Protein AF-A0A2T4RXK8-F1 (afdb_monomer_lite)

Sequence (78 aa):
MAFRITGGTGLLGRYLTALLEDKAIDYTVLSRRQNTEDAHQVQTDYSEASLEMIFQEDDVIVHLAGNRGPKKNISSYT

Secondary structure (DSSP, 8-state):
--EEEETTTSHHHHHHHHHHHHTT--EEEEESS--TT-TTEEE----HHHHHHH--TTPEEEE------S-S-GGG--

Organism: NCBI:txid214473

InterPro domains:
  IPR001509 NAD-dependent epimerase/dehydratase [PF01370] (5-75)
  IPR036291 NAD(P)-binding domain superfamily [SSF51735] (5-69)

Structure (mmCIF, N/CA/C/O backbone):
data_AF-A0A2T4RXK8-F1
#
_entry.id   AF-A0A2T4RXK8-F1
#
loop_
_atom_site.group_PDB
_atom_site.id
_atom_site.type_symbol
_atom_site.label_atom_id
_atom_site.label_alt_id
_atom_site.label_comp_id
_atom_site.label_asym_id
_atom_site.label_entity_id
_atom_site.label_seq_id
_atom_site.pdbx_PDB_ins_code
_atom_site.Cartn_x
_atom_site.Cartn_y
_atom_site.Cartn_z
_atom_site.occupancy
_atom_site.B_iso_or_equiv
_atom_site.auth_seq_id
_atom_site.auth_comp_id
_atom_site.auth_asym_id
_atom_site.auth_atom_id
_atom_site.pdbx_PDB_model_num
ATOM 1 N N . MET A 1 1 ? -5.949 3.169 13.461 1.00 80.69 1 MET A N 1
ATOM 2 C CA . MET A 1 1 ? -5.023 2.223 12.813 1.00 80.69 1 MET A CA 1
ATOM 3 C C . MET A 1 1 ? -5.649 1.742 11.515 1.00 80.69 1 MET A C 1
ATOM 5 O O . MET A 1 1 ? -6.654 1.043 11.571 1.00 80.69 1 MET A O 1
ATOM 9 N N . ALA A 1 2 ? -5.098 2.154 10.377 1.00 92.56 2 ALA A N 1
ATOM 10 C CA . ALA A 1 2 ? -5.557 1.762 9.045 1.00 92.56 2 ALA A CA 1
ATOM 11 C C . ALA A 1 2 ? -4.370 1.247 8.225 1.00 92.56 2 ALA A C 1
ATOM 13 O O . ALA A 1 2 ? -3.229 1.655 8.447 1.00 92.56 2 ALA A O 1
ATOM 14 N N . PHE A 1 3 ? -4.621 0.333 7.291 1.00 97.69 3 PHE A N 1
ATOM 15 C CA . PHE A 1 3 ? -3.562 -0.236 6.459 1.00 97.69 3 PHE A CA 1
ATOM 16 C C . PHE A 1 3 ? -3.341 0.610 5.203 1.00 97.69 3 PHE A C 1
ATOM 18 O O . PHE A 1 3 ? -4.257 0.813 4.411 1.00 97.69 3 PHE A O 1
ATOM 25 N N . ARG A 1 4 ? -2.108 1.060 4.960 1.00 97.44 4 ARG A N 1
ATOM 26 C CA . ARG A 1 4 ? -1.722 1.767 3.731 1.00 97.44 4 ARG A CA 1
ATOM 27 C C . ARG A 1 4 ? -0.857 0.862 2.874 1.00 97.44 4 ARG A C 1
ATOM 29 O O . ARG A 1 4 ? 0.244 0.476 3.266 1.00 97.44 4 ARG A O 1
ATOM 36 N N . ILE A 1 5 ? -1.368 0.490 1.706 1.00 97.81 5 ILE A N 1
ATOM 37 C CA . ILE A 1 5 ? -0.827 -0.622 0.923 1.00 97.81 5 ILE A CA 1
ATOM 38 C C . ILE A 1 5 ? -0.241 -0.097 -0.381 1.00 97.81 5 ILE A C 1
ATOM 40 O O . ILE A 1 5 ? -0.969 0.310 -1.286 1.00 97.81 5 ILE A O 1
ATOM 44 N N . THR A 1 6 ? 1.081 -0.157 -0.531 1.00 96.75 6 THR A N 1
ATOM 45 C CA . THR A 1 6 ? 1.711 0.075 -1.839 1.00 96.75 6 THR A CA 1
ATOM 46 C C . THR A 1 6 ? 1.636 -1.204 -2.668 1.00 96.75 6 THR A C 1
ATOM 48 O O . THR A 1 6 ? 1.763 -2.303 -2.134 1.00 96.75 6 THR A O 1
ATOM 51 N N . GLY A 1 7 ? 1.412 -1.096 -3.981 1.00 94.38 7 GLY A N 1
ATOM 52 C CA . GLY A 1 7 ? 1.320 -2.283 -4.842 1.00 94.38 7 GLY A CA 1
ATOM 53 C C . GLY A 1 7 ? 0.078 -3.149 -4.587 1.00 94.38 7 GLY A C 1
ATOM 54 O O . GLY A 1 7 ? 0.037 -4.295 -5.036 1.00 94.38 7 GLY A O 1
ATOM 55 N N . GLY A 1 8 ? -0.945 -2.604 -3.915 1.00 94.31 8 GLY A N 1
ATOM 56 C CA . GLY A 1 8 ? -2.195 -3.304 -3.590 1.00 94.31 8 GLY A CA 1
ATOM 57 C C . GLY A 1 8 ? -2.966 -3.821 -4.813 1.00 94.31 8 GLY A C 1
ATOM 58 O O . GLY A 1 8 ? -3.693 -4.800 -4.724 1.00 94.31 8 GLY A O 1
ATOM 59 N N . THR A 1 9 ? -2.736 -3.247 -5.996 1.00 93.69 9 THR A N 1
ATOM 60 C CA . THR A 1 9 ? -3.350 -3.706 -7.256 1.00 93.69 9 THR A CA 1
ATOM 61 C C . THR A 1 9 ? -2.675 -4.945 -7.864 1.00 93.69 9 THR A C 1
ATOM 63 O O . THR A 1 9 ? -3.203 -5.520 -8.824 1.00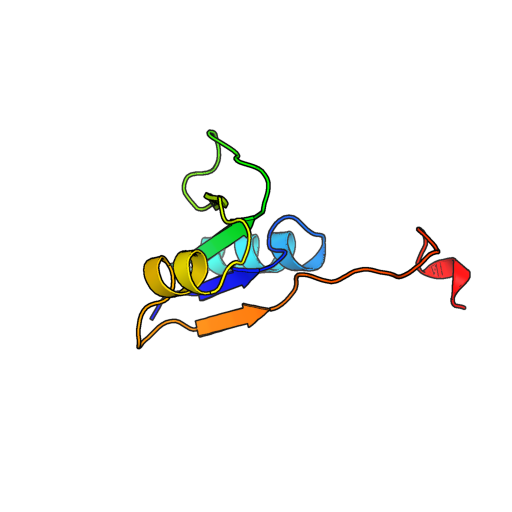 93.69 9 THR A O 1
ATOM 66 N N . GLY A 1 10 ? -1.511 -5.354 -7.342 1.00 91.38 10 GLY A N 1
AT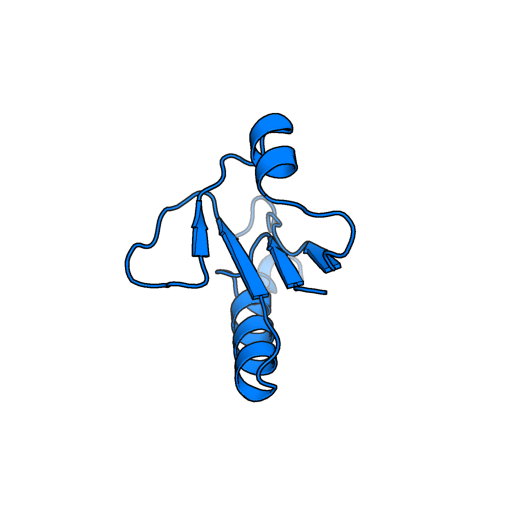OM 67 C CA . GLY A 1 10 ? -0.763 -6.542 -7.760 1.00 91.38 10 GLY A CA 1
ATOM 68 C C . GLY A 1 10 ? -1.305 -7.845 -7.163 1.00 91.38 10 GLY A C 1
ATOM 69 O O . GLY A 1 10 ? -2.275 -7.838 -6.415 1.00 91.38 10 GLY A O 1
ATOM 70 N N . LEU A 1 11 ? -0.667 -8.979 -7.484 1.00 92.12 11 LEU A N 1
ATOM 71 C CA . LEU A 1 11 ? -1.134 -10.314 -7.076 1.00 92.12 11 LEU A CA 1
ATOM 72 C C . LEU A 1 11 ? -1.348 -10.418 -5.560 1.00 92.12 11 LEU A C 1
ATOM 74 O O . LEU A 1 11 ? -2.476 -10.597 -5.122 1.00 92.12 11 LEU A O 1
ATOM 78 N N . LEU A 1 12 ? -0.280 -10.268 -4.770 1.00 94.44 12 LEU A N 1
ATOM 79 C CA . LEU A 1 12 ? -0.357 -10.369 -3.307 1.00 94.44 12 LEU A CA 1
ATOM 80 C C . LEU A 1 12 ? -1.247 -9.279 -2.704 1.00 94.44 12 LEU A C 1
ATOM 82 O O . LEU A 1 12 ? -1.985 -9.546 -1.762 1.00 94.44 12 LEU A O 1
ATOM 86 N N . GLY A 1 13 ? -1.206 -8.078 -3.287 1.00 95.88 13 GLY A N 1
ATOM 87 C CA . GLY A 1 13 ? -2.022 -6.947 -2.866 1.00 95.88 13 GLY A CA 1
ATOM 88 C C . GLY A 1 13 ? -3.515 -7.264 -2.875 1.00 95.88 13 GLY A C 1
ATOM 89 O O . GLY A 1 13 ? -4.165 -7.083 -1.854 1.00 95.88 13 GLY A O 1
ATOM 90 N N . ARG A 1 14 ? -4.029 -7.836 -3.970 1.00 95.31 14 ARG A N 1
ATOM 91 C CA . ARG A 1 14 ? -5.456 -8.183 -4.106 1.00 95.31 14 ARG A CA 1
ATOM 92 C C . ARG A 1 14 ? -5.921 -9.236 -3.103 1.00 95.31 14 ARG A C 1
ATOM 94 O O . ARG A 1 14 ? -7.041 -9.158 -2.614 1.00 95.31 14 ARG A O 1
ATOM 101 N N . TYR A 1 15 ? -5.081 -10.229 -2.805 1.00 97.06 15 TYR A N 1
ATOM 102 C CA . TYR A 1 15 ? -5.411 -11.232 -1.787 1.00 97.06 15 TYR A CA 1
ATOM 103 C C . TYR A 1 15 ? -5.429 -10.623 -0.384 1.00 97.06 15 TYR A C 1
ATOM 105 O O . TYR A 1 15 ? -6.303 -10.953 0.413 1.00 97.06 15 TYR A O 1
ATOM 113 N N . LEU A 1 16 ? -4.487 -9.723 -0.089 1.00 97.38 16 LEU A N 1
ATOM 114 C CA . LEU A 1 16 ? -4.455 -9.021 1.187 1.00 97.38 16 LEU A CA 1
ATOM 115 C C . LEU A 1 16 ? -5.677 -8.113 1.357 1.00 97.38 16 LEU A C 1
ATOM 117 O O . LEU A 1 16 ? -6.326 -8.188 2.392 1.00 97.38 16 LEU A O 1
ATOM 121 N N . THR A 1 17 ? -6.015 -7.290 0.362 1.00 96.44 17 THR A N 1
ATOM 122 C CA . THR A 1 17 ? -7.167 -6.380 0.461 1.00 96.44 17 THR A CA 1
ATOM 123 C C . THR A 1 17 ? -8.476 -7.146 0.602 1.00 96.44 17 THR A C 1
ATOM 125 O O . THR A 1 17 ? -9.286 -6.783 1.442 1.00 96.44 17 THR A O 1
ATOM 128 N N . ALA A 1 18 ? -8.647 -8.267 -0.110 1.00 96.38 18 ALA A N 1
ATOM 129 C CA . ALA A 1 18 ? -9.813 -9.134 0.064 1.00 96.38 18 ALA A CA 1
ATOM 130 C C . ALA A 1 18 ? -9.932 -9.695 1.496 1.00 96.38 18 ALA A C 1
ATOM 132 O O . ALA A 1 18 ? -11.030 -9.781 2.036 1.00 96.38 18 ALA A O 1
ATOM 133 N N . LEU A 1 19 ? -8.808 -10.053 2.127 1.00 97.38 19 LEU A N 1
ATOM 134 C CA . LEU A 1 19 ? -8.786 -10.509 3.520 1.00 97.38 19 LEU A CA 1
ATOM 135 C C . LEU A 1 19 ? -9.093 -9.377 4.513 1.00 97.38 19 LEU A C 1
ATOM 137 O O . LEU A 1 19 ? -9.728 -9.623 5.535 1.00 97.38 19 LEU A O 1
ATOM 141 N N . LEU A 1 20 ? -8.608 -8.160 4.254 1.00 96.25 20 LEU A N 1
ATOM 142 C CA . LEU A 1 20 ? -8.891 -6.994 5.097 1.00 96.25 20 LEU A CA 1
ATOM 143 C C . LEU A 1 20 ? -10.370 -6.602 5.007 1.00 96.25 20 LEU A C 1
ATOM 145 O O . LEU A 1 20 ? -10.984 -6.355 6.042 1.00 96.25 20 LEU A O 1
ATOM 149 N N . GLU A 1 21 ? -10.946 -6.654 3.804 1.00 95.50 21 GLU A N 1
ATOM 150 C CA . GLU A 1 21 ? -12.374 -6.447 3.550 1.00 95.50 21 GLU A CA 1
ATOM 151 C C . GLU A 1 21 ? -13.240 -7.464 4.310 1.00 95.50 21 GLU A C 1
ATOM 153 O O . GLU A 1 21 ? -14.132 -7.081 5.061 1.00 95.50 21 GLU A O 1
ATOM 158 N N . ASP A 1 22 ? -12.923 -8.762 4.198 1.00 97.62 22 ASP A N 1
ATOM 159 C CA . ASP A 1 22 ? -13.610 -9.849 4.920 1.00 97.62 22 ASP A CA 1
ATOM 160 C C . ASP A 1 22 ? -13.580 -9.650 6.445 1.00 97.62 22 ASP A C 1
ATOM 162 O O . ASP A 1 22 ? -14.520 -9.990 7.163 1.00 97.62 22 ASP A O 1
ATOM 166 N N . LYS A 1 23 ? -12.504 -9.041 6.951 1.00 96.94 23 LYS A N 1
ATOM 167 C CA . LYS A 1 23 ? -12.333 -8.728 8.374 1.00 96.94 23 LYS A CA 1
ATOM 168 C C . LYS A 1 23 ? -12.906 -7.374 8.788 1.00 96.94 23 LYS A C 1
ATOM 170 O O . LYS A 1 23 ? -12.774 -7.030 9.962 1.00 96.94 23 LYS A O 1
ATOM 175 N N . ALA A 1 24 ? -13.516 -6.625 7.868 1.00 95.94 24 ALA A N 1
ATOM 176 C CA . ALA A 1 24 ? -13.974 -5.252 8.076 1.00 95.94 24 ALA A CA 1
ATOM 177 C C . ALA A 1 24 ? -12.877 -4.338 8.665 1.00 95.94 24 ALA A C 1
ATOM 179 O O . ALA A 1 24 ? -13.128 -3.526 9.558 1.00 95.94 24 ALA A O 1
ATOM 180 N N . ILE A 1 25 ? -11.637 -4.506 8.196 1.00 95.81 25 ILE A N 1
ATOM 181 C CA . ILE A 1 25 ? -10.483 -3.695 8.595 1.00 95.81 25 ILE A CA 1
ATOM 182 C C . ILE A 1 25 ? -10.282 -2.589 7.563 1.00 95.81 25 ILE A C 1
ATOM 184 O O . ILE A 1 25 ? -10.220 -2.869 6.372 1.00 95.81 25 ILE A O 1
ATOM 188 N N . ASP A 1 26 ? -10.115 -1.348 8.023 1.00 95.31 26 ASP A N 1
ATOM 189 C CA . ASP A 1 26 ? -9.880 -0.201 7.144 1.00 95.31 26 ASP A CA 1
ATOM 190 C C . ASP A 1 26 ? -8.517 -0.277 6.436 1.00 95.31 26 ASP A C 1
ATOM 192 O O . ASP A 1 26 ? -7.469 -0.531 7.051 1.00 95.31 26 ASP A O 1
ATOM 196 N N . TYR A 1 27 ? -8.532 -0.031 5.128 1.00 96.88 27 TYR A N 1
ATOM 197 C CA . TYR A 1 27 ? -7.340 0.016 4.299 1.00 96.88 27 TYR A CA 1
ATOM 198 C C . TYR A 1 27 ? -7.482 0.983 3.126 1.00 96.88 27 TYR A C 1
ATOM 200 O O . TYR A 1 27 ? -8.569 1.314 2.652 1.00 96.88 27 TYR A O 1
ATOM 208 N N . THR A 1 28 ? -6.328 1.398 2.612 1.00 97.12 28 THR A N 1
ATOM 209 C CA . THR A 1 28 ? -6.208 2.192 1.395 1.00 97.12 28 THR A CA 1
ATOM 210 C C . THR A 1 28 ? -5.089 1.649 0.525 1.00 97.12 28 THR A C 1
ATOM 212 O O . THR A 1 28 ? -3.952 1.469 0.970 1.00 97.12 28 THR A O 1
ATOM 215 N N . VAL A 1 29 ? -5.398 1.420 -0.746 1.00 97.31 29 VAL A N 1
ATOM 216 C CA . VAL A 1 29 ? -4.437 1.045 -1.777 1.00 97.31 29 VAL A CA 1
ATOM 217 C C . VAL A 1 29 ? -3.844 2.300 -2.403 1.00 97.31 29 VAL A C 1
ATOM 219 O O . VAL A 1 29 ? -4.549 3.123 -2.980 1.00 97.31 29 VAL A O 1
ATOM 222 N N . LEU A 1 30 ? -2.520 2.411 -2.352 1.00 96.56 30 LEU A N 1
ATOM 223 C CA . LEU A 1 30 ? -1.764 3.458 -3.028 1.00 96.56 30 LEU A CA 1
ATOM 224 C C . LEU A 1 30 ? -1.327 2.972 -4.406 1.00 96.56 30 LEU A C 1
ATOM 226 O O . LEU A 1 30 ? -0.710 1.907 -4.536 1.00 96.56 30 LEU A O 1
ATOM 230 N N . SER A 1 31 ? -1.617 3.762 -5.436 1.00 94.44 31 SER A N 1
ATOM 231 C CA . SER A 1 31 ? -1.325 3.420 -6.829 1.00 94.44 31 SER A CA 1
ATOM 232 C C . SER A 1 31 ? -0.995 4.659 -7.655 1.00 94.44 31 SER A C 1
ATOM 234 O O . SER A 1 31 ? -1.551 5.729 -7.441 1.00 94.44 31 SER A O 1
ATOM 236 N N . ARG A 1 32 ? -0.144 4.508 -8.678 1.00 92.50 32 ARG A N 1
ATOM 237 C CA . ARG A 1 32 ? 0.128 5.594 -9.645 1.00 92.50 32 ARG A CA 1
ATOM 238 C C . ARG A 1 32 ? -1.037 5.863 -10.584 1.00 92.50 32 ARG A C 1
ATOM 240 O O . ARG A 1 32 ? -1.132 6.941 -11.159 1.00 92.50 32 ARG A O 1
ATOM 247 N N . ARG A 1 33 ? -1.876 4.851 -10.806 1.00 88.75 33 ARG A N 1
ATOM 248 C CA . ARG A 1 33 ? -3.040 4.951 -11.686 1.00 88.75 33 ARG A CA 1
ATOM 249 C C . ARG A 1 33 ? -4.255 5.268 -10.840 1.00 88.75 33 ARG A C 1
ATOM 251 O O . ARG A 1 33 ? -4.481 4.597 -9.833 1.00 88.75 33 ARG A O 1
ATOM 258 N N . GLN A 1 34 ? -5.029 6.248 -11.278 1.00 83.25 34 GLN A N 1
ATOM 259 C CA . GLN A 1 34 ? -6.344 6.497 -10.719 1.00 83.25 34 GLN A CA 1
ATOM 260 C C . GLN A 1 34 ? -7.285 5.354 -11.107 1.00 83.25 34 GLN A C 1
ATOM 262 O O . GLN A 1 34 ? -7.241 4.866 -12.238 1.00 83.25 34 GLN A O 1
ATOM 267 N N . ASN A 1 35 ? -8.120 4.931 -10.167 1.00 83.88 35 ASN A N 1
ATOM 268 C CA . ASN A 1 35 ? -9.270 4.084 -10.436 1.00 83.88 35 ASN A CA 1
ATOM 269 C C . ASN A 1 35 ? -10.462 4.729 -9.740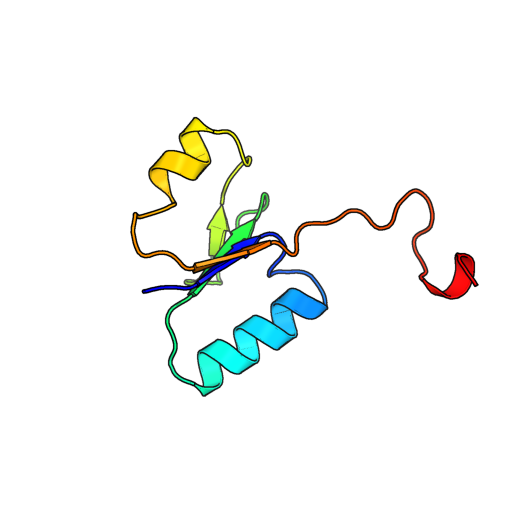 1.00 83.88 35 ASN A C 1
ATOM 271 O O . ASN A 1 35 ? -10.503 4.778 -8.518 1.00 83.88 35 ASN A O 1
ATOM 275 N N . THR A 1 36 ? -11.386 5.286 -10.512 1.00 76.19 36 THR A N 1
ATOM 276 C CA . THR A 1 36 ? -12.538 6.018 -9.971 1.00 76.19 36 THR A CA 1
ATOM 277 C C . THR A 1 36 ? -13.640 5.097 -9.456 1.00 76.19 36 THR A C 1
ATOM 279 O O . THR A 1 36 ? -14.577 5.578 -8.830 1.00 76.19 36 THR A O 1
ATOM 282 N N . GLU A 1 37 ? -13.549 3.796 -9.732 1.00 82.50 37 GLU A N 1
ATOM 283 C CA . GLU A 1 37 ? -14.543 2.801 -9.317 1.00 82.50 37 GLU A CA 1
ATOM 284 C C . GLU A 1 37 ? -14.210 2.152 -7.966 1.00 82.50 37 GLU A C 1
ATOM 286 O O . GLU A 1 37 ? -15.069 1.501 -7.379 1.00 82.50 37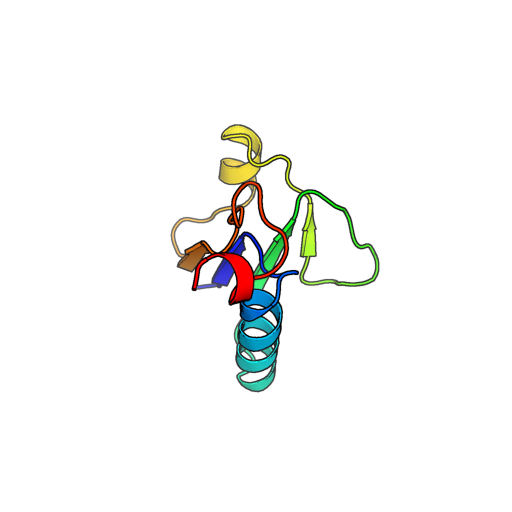 GLU A O 1
ATOM 291 N N . ASP A 1 38 ? -12.986 2.331 -7.459 1.00 85.12 38 ASP A N 1
ATOM 292 C CA . ASP A 1 38 ? -12.528 1.738 -6.200 1.00 85.12 38 ASP A CA 1
ATOM 293 C C . ASP A 1 38 ? -12.371 2.819 -5.124 1.00 85.12 38 ASP A C 1
ATOM 295 O O . ASP A 1 38 ? -11.419 3.603 -5.135 1.00 85.12 38 ASP A O 1
ATOM 299 N N . ALA A 1 39 ? -13.318 2.850 -4.184 1.00 83.88 39 ALA A N 1
ATOM 300 C CA . ALA A 1 39 ? -13.341 3.813 -3.085 1.00 83.88 39 ALA A CA 1
ATOM 301 C C . ALA A 1 39 ? -12.149 3.668 -2.121 1.00 83.88 39 ALA A C 1
ATOM 303 O O . ALA A 1 39 ? -11.824 4.617 -1.410 1.00 83.88 39 ALA A O 1
ATOM 304 N N . HIS A 1 40 ? -11.472 2.516 -2.118 1.00 91.50 40 HIS A N 1
ATOM 305 C CA . HIS A 1 40 ? -10.306 2.261 -1.275 1.00 91.50 40 HIS A CA 1
ATOM 306 C C . HIS A 1 40 ? -8.987 2.618 -1.969 1.00 91.50 40 HIS A C 1
ATOM 308 O O . HIS A 1 40 ? -7.918 2.391 -1.400 1.00 91.50 40 HIS A O 1
ATOM 314 N N . GLN A 1 41 ? -9.013 3.178 -3.183 1.00 95.06 41 GLN A N 1
ATOM 315 C CA . GLN A 1 41 ? -7.804 3.504 -3.932 1.00 95.06 41 GLN A CA 1
ATOM 316 C C . GLN A 1 41 ? -7.510 5.008 -3.946 1.00 95.06 41 GLN A C 1
ATOM 3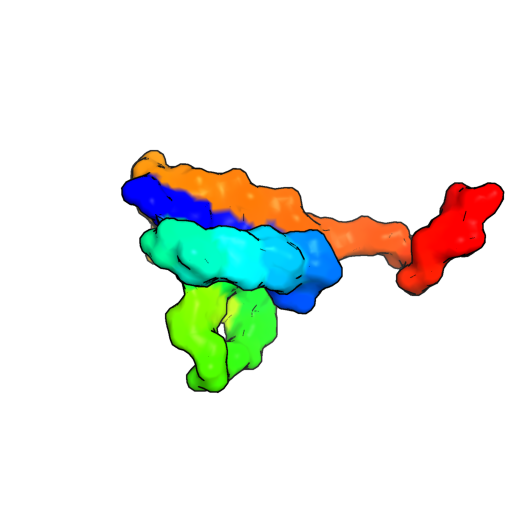18 O O . GLN A 1 41 ? -8.301 5.822 -4.414 1.00 95.06 41 GLN A O 1
ATOM 323 N N . VAL A 1 42 ? -6.294 5.369 -3.530 1.00 94.94 42 VAL A N 1
ATOM 324 C CA . VAL A 1 42 ? -5.761 6.733 -3.631 1.00 94.94 42 VAL A CA 1
ATOM 325 C C . VAL A 1 42 ? -4.650 6.776 -4.676 1.00 94.94 42 VAL A C 1
ATOM 327 O O . VAL A 1 42 ? -3.745 5.931 -4.710 1.00 94.94 42 VAL A O 1
ATOM 330 N N . GLN A 1 43 ? -4.725 7.778 -5.552 1.00 95.06 43 GLN A N 1
ATOM 331 C CA . GLN A 1 43 ? -3.673 8.049 -6.521 1.00 95.06 43 GLN A CA 1
ATOM 332 C C . GLN A 1 43 ? -2.498 8.766 -5.845 1.00 95.06 43 GLN A C 1
ATOM 334 O O . GLN A 1 43 ? -2.690 9.745 -5.133 1.00 95.06 43 GLN A O 1
ATOM 339 N N . THR A 1 44 ? -1.275 8.314 -6.116 1.00 95.81 44 THR A N 1
ATOM 340 C CA . THR A 1 44 ? -0.039 8.972 -5.673 1.00 95.81 44 THR A CA 1
ATOM 341 C C . THR A 1 44 ? 1.081 8.771 -6.690 1.00 95.81 44 THR A C 1
ATOM 343 O O . THR A 1 44 ? 1.169 7.731 -7.348 1.00 95.81 44 THR A O 1
ATOM 346 N N . ASP A 1 45 ? 1.964 9.757 -6.814 1.00 96.06 45 ASP A N 1
ATOM 347 C CA . ASP A 1 45 ? 3.214 9.636 -7.567 1.00 96.06 45 ASP A CA 1
ATOM 348 C C . ASP A 1 45 ? 4.371 9.065 -6.726 1.00 96.06 45 ASP A C 1
ATOM 350 O O . ASP A 1 45 ? 5.440 8.789 -7.273 1.00 96.06 45 ASP A O 1
ATOM 354 N N . TYR A 1 46 ? 4.129 8.801 -5.435 1.00 96.00 46 TYR A N 1
ATOM 355 C CA . TYR A 1 46 ? 5.106 8.389 -4.423 1.00 96.00 46 TYR A CA 1
ATOM 356 C C . TYR A 1 46 ? 6.207 9.422 -4.132 1.00 96.00 46 TYR A C 1
ATOM 358 O O . TYR A 1 46 ? 7.258 9.053 -3.608 1.00 96.00 46 TYR A O 1
ATOM 366 N N . SER A 1 47 ? 5.990 10.701 -4.448 1.00 97.25 47 SER A N 1
ATOM 367 C CA . SER A 1 47 ? 6.826 11.778 -3.909 1.00 97.25 47 SER A CA 1
ATOM 368 C C . SER A 1 47 ? 6.670 11.876 -2.388 1.00 97.25 47 SER A C 1
ATOM 370 O O . SER A 1 47 ? 5.622 11.528 -1.845 1.00 97.25 47 SER A O 1
ATOM 372 N N . GLU A 1 48 ? 7.700 12.371 -1.698 1.00 97.06 48 GLU A N 1
ATOM 373 C CA . GLU A 1 48 ? 7.671 12.591 -0.244 1.00 97.06 48 GLU A CA 1
ATOM 374 C C . GLU A 1 48 ? 6.466 13.446 0.161 1.00 97.06 48 GLU A C 1
ATOM 376 O O . GLU A 1 48 ? 5.628 12.982 0.925 1.00 97.06 48 GLU A O 1
ATOM 381 N N . ALA A 1 49 ? 6.283 14.604 -0.482 1.00 97.25 49 ALA A N 1
ATOM 382 C CA . ALA A 1 49 ? 5.136 15.478 -0.243 1.00 97.25 49 ALA A CA 1
ATOM 383 C C . ALA A 1 49 ? 3.784 14.774 -0.470 1.00 97.25 49 ALA A C 1
ATOM 385 O O . ALA A 1 49 ? 2.847 14.966 0.302 1.00 97.25 49 ALA A O 1
ATOM 386 N N . SER A 1 50 ? 3.656 13.934 -1.509 1.00 96.31 50 SER A N 1
ATOM 387 C CA . SER A 1 50 ? 2.422 13.165 -1.717 1.00 96.31 50 SER A CA 1
ATOM 388 C C . SER A 1 50 ? 2.186 12.149 -0.605 1.00 96.31 50 SER A C 1
ATOM 390 O O . SER A 1 50 ? 1.036 11.954 -0.222 1.00 96.31 50 SER A O 1
ATOM 392 N N . LEU A 1 51 ? 3.233 11.481 -0.124 1.00 95.56 51 LEU A N 1
ATOM 393 C CA . LEU A 1 51 ? 3.124 10.455 0.910 1.00 95.56 51 LEU A CA 1
ATOM 394 C C . LEU A 1 51 ? 2.882 11.060 2.294 1.00 95.56 51 LEU A C 1
ATOM 396 O O . LEU A 1 51 ? 2.085 10.506 3.042 1.00 95.56 51 LEU A O 1
ATOM 400 N N . GLU A 1 52 ? 3.475 12.213 2.603 1.00 95.62 52 GLU A N 1
ATOM 401 C CA . GLU A 1 52 ? 3.215 12.971 3.835 1.00 95.62 52 GLU A CA 1
ATOM 402 C C . GLU A 1 52 ? 1.752 13.410 3.955 1.00 95.62 52 GLU A C 1
ATOM 404 O O . GLU A 1 52 ? 1.191 13.403 5.045 1.00 95.62 52 GLU A O 1
ATOM 409 N N . MET A 1 53 ? 1.097 13.748 2.839 1.00 94.44 53 MET A N 1
ATOM 410 C CA . MET A 1 53 ? -0.338 14.066 2.840 1.00 94.44 53 MET A CA 1
ATOM 411 C C . MET A 1 53 ? -1.233 12.835 3.047 1.00 94.44 53 MET A C 1
ATOM 413 O O . MET A 1 53 ? -2.394 12.977 3.428 1.00 94.44 53 MET A O 1
ATOM 417 N N . ILE A 1 54 ? -0.730 11.637 2.742 1.00 94.44 54 ILE A N 1
ATOM 418 C CA . ILE A 1 54 ? -1.498 10.386 2.770 1.00 94.44 54 ILE A CA 1
ATOM 419 C C . ILE A 1 54 ? -1.335 9.674 4.110 1.00 94.44 54 ILE A C 1
ATOM 421 O O . ILE A 1 54 ? -2.320 9.204 4.678 1.00 94.44 54 ILE A O 1
ATOM 425 N N . PHE A 1 55 ? -0.099 9.549 4.589 1.00 95.00 55 PHE A N 1
ATOM 426 C CA . PHE A 1 55 ? 0.217 8.802 5.797 1.00 95.00 55 PHE A CA 1
ATOM 427 C C . PHE A 1 55 ? -0.119 9.598 7.053 1.00 95.00 55 PHE A C 1
ATOM 429 O O . PHE A 1 55 ? 0.121 10.797 7.138 1.00 95.00 55 PHE A O 1
ATOM 436 N N . GLN A 1 56 ? -0.664 8.895 8.039 1.00 93.62 56 GLN A N 1
ATOM 437 C CA . GLN A 1 56 ? -0.961 9.409 9.371 1.00 93.62 56 GLN A CA 1
ATOM 438 C C . GLN A 1 56 ? -0.134 8.649 10.421 1.00 93.62 56 GLN A C 1
ATOM 440 O O . GLN A 1 56 ? 0.340 7.544 10.162 1.00 93.62 56 GLN A O 1
ATOM 445 N N . GLU A 1 57 ? 0.030 9.228 11.612 1.00 91.56 57 GLU A N 1
ATOM 446 C CA . GLU A 1 57 ? 0.928 8.719 12.667 1.00 91.56 57 GLU A CA 1
ATOM 447 C C . GLU A 1 57 ? 0.633 7.262 13.094 1.00 91.56 57 GLU A C 1
ATOM 449 O O . GLU A 1 57 ? 1.558 6.499 13.356 1.00 91.56 57 GLU A O 1
ATOM 454 N N . ASP A 1 58 ? -0.638 6.842 13.065 1.00 93.69 58 ASP A N 1
ATOM 455 C CA . ASP A 1 58 ? -1.098 5.500 13.470 1.00 93.69 58 ASP A CA 1
ATOM 456 C C . ASP A 1 58 ? -1.353 4.532 12.294 1.00 93.69 58 ASP A C 1
ATOM 458 O O . ASP A 1 58 ? -2.053 3.515 12.441 1.00 93.69 58 ASP A O 1
ATOM 462 N N . ASP A 1 59 ? -0.861 4.852 11.097 1.00 95.75 59 ASP A N 1
ATOM 463 C CA . ASP A 1 59 ? -1.022 3.990 9.928 1.00 95.75 59 ASP A CA 1
ATOM 464 C C . ASP A 1 59 ? -0.069 2.784 9.970 1.00 95.75 59 ASP A C 1
ATOM 466 O O . ASP A 1 59 ? 1.109 2.878 10.313 1.00 95.75 59 ASP A O 1
ATOM 470 N N . VAL A 1 60 ? -0.567 1.628 9.526 1.00 97.12 60 VAL A N 1
ATOM 471 C CA . VAL A 1 60 ? 0.266 0.449 9.262 1.00 97.12 60 VAL A CA 1
ATOM 472 C C . VAL A 1 60 ? 0.599 0.411 7.782 1.00 97.12 60 VAL A C 1
ATOM 474 O O . VAL A 1 60 ? -0.284 0.258 6.939 1.00 97.12 60 VAL A O 1
ATOM 477 N N . ILE A 1 61 ? 1.883 0.499 7.447 1.00 96.81 61 ILE A N 1
ATOM 478 C CA . ILE A 1 61 ? 2.329 0.476 6.053 1.00 96.81 61 ILE A CA 1
ATOM 479 C C . ILE A 1 61 ? 2.634 -0.960 5.625 1.00 96.81 61 ILE A C 1
ATOM 481 O O . ILE A 1 61 ? 3.493 -1.631 6.196 1.00 96.81 61 ILE A O 1
ATOM 485 N N . VAL A 1 62 ? 1.980 -1.411 4.553 1.00 97.69 62 VAL A N 1
ATOM 486 C CA . VAL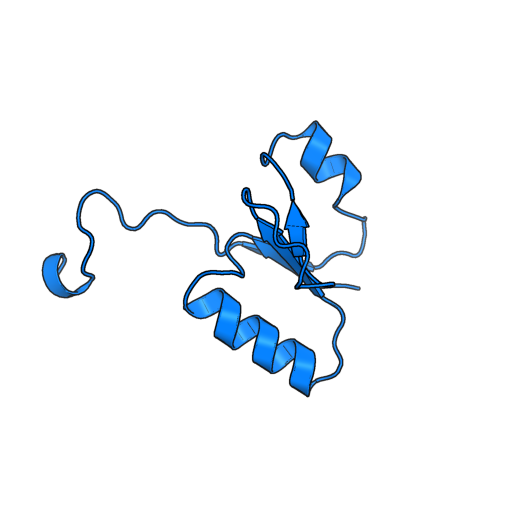 A 1 62 ? 2.302 -2.668 3.869 1.00 97.69 62 VAL A CA 1
ATOM 487 C C . VAL A 1 62 ? 2.903 -2.347 2.507 1.00 97.69 62 VAL A C 1
ATOM 489 O O . VAL A 1 62 ? 2.223 -1.872 1.597 1.00 97.69 62 VAL A O 1
ATOM 492 N N . HIS A 1 63 ? 4.201 -2.602 2.353 1.00 96.94 63 HIS A N 1
ATOM 493 C CA . HIS A 1 63 ? 4.943 -2.208 1.160 1.00 96.94 63 HIS A CA 1
ATOM 494 C C . HIS A 1 63 ? 5.124 -3.378 0.179 1.00 96.94 63 HIS A C 1
ATOM 496 O O . HIS A 1 63 ? 6.076 -4.148 0.298 1.00 96.94 63 HIS A O 1
ATOM 502 N N . LEU A 1 64 ? 4.213 -3.524 -0.792 1.00 95.62 64 LEU A N 1
ATOM 503 C CA . LEU A 1 64 ? 4.253 -4.593 -1.809 1.00 95.62 64 LEU A CA 1
ATOM 504 C C . LEU A 1 64 ? 4.626 -4.088 -3.207 1.00 95.62 64 LEU A C 1
ATOM 506 O O . LEU A 1 64 ? 4.801 -4.893 -4.125 1.00 95.62 64 LEU A O 1
ATOM 510 N N . ALA A 1 65 ? 4.717 -2.769 -3.409 1.00 90.50 65 ALA A N 1
ATOM 511 C CA . ALA A 1 65 ? 5.121 -2.200 -4.689 1.00 90.50 65 ALA A CA 1
ATOM 512 C C . ALA A 1 65 ? 6.551 -2.637 -5.031 1.00 90.50 65 ALA A C 1
ATOM 514 O O . ALA A 1 65 ? 7.520 -2.176 -4.440 1.00 90.50 65 ALA A O 1
ATOM 515 N N . GLY A 1 66 ? 6.681 -3.517 -6.022 1.00 88.38 66 GLY A N 1
ATOM 516 C CA . GLY A 1 66 ? 7.965 -4.058 -6.445 1.00 88.38 66 GLY A CA 1
ATOM 517 C C . GLY A 1 66 ? 8.037 -4.257 -7.952 1.00 88.38 66 GLY A C 1
ATOM 518 O O . GLY A 1 66 ? 7.021 -4.384 -8.639 1.00 88.38 66 GLY A O 1
ATOM 519 N N . ASN A 1 67 ? 9.261 -4.297 -8.475 1.00 83.88 67 ASN A N 1
ATOM 520 C CA . ASN A 1 67 ? 9.533 -4.674 -9.856 1.00 83.88 67 ASN A CA 1
ATOM 521 C C . ASN A 1 67 ? 10.146 -6.081 -9.883 1.00 83.88 67 ASN A C 1
ATOM 523 O O . ASN A 1 67 ? 11.072 -6.368 -9.132 1.00 83.88 67 ASN A O 1
ATOM 527 N N . ARG A 1 68 ? 9.654 -6.949 -10.773 1.00 78.81 68 ARG A N 1
ATOM 528 C CA . ARG A 1 68 ? 10.155 -8.326 -10.940 1.00 78.81 68 ARG A CA 1
ATOM 529 C C . ARG A 1 68 ? 11.501 -8.395 -11.675 1.00 78.81 68 ARG A C 1
ATOM 531 O O . ARG A 1 68 ? 12.036 -9.481 -11.847 1.00 78.81 68 ARG A O 1
ATOM 538 N N . GLY A 1 69 ? 12.042 -7.254 -12.105 1.00 75.06 69 GLY A N 1
ATOM 539 C CA . GLY A 1 69 ? 13.238 -7.189 -12.940 1.00 75.06 69 GLY A CA 1
ATOM 540 C C . GLY A 1 69 ? 12.911 -7.388 -14.428 1.00 75.06 69 GLY A C 1
ATOM 541 O O . GLY A 1 69 ? 11.747 -7.297 -14.823 1.00 75.06 69 GLY A O 1
ATOM 542 N N . PRO A 1 70 ? 13.919 -7.624 -15.288 1.00 77.25 70 PRO A N 1
ATOM 543 C CA . PRO A 1 70 ? 13.740 -7.632 -16.744 1.00 77.25 70 PRO A CA 1
ATOM 544 C C . PRO A 1 70 ? 12.835 -8.758 -17.255 1.00 77.25 70 PRO A C 1
ATOM 546 O O . PRO A 1 70 ? 12.312 -8.668 -18.367 1.00 77.25 70 PRO A O 1
ATOM 549 N N . LYS A 1 71 ? 12.644 -9.830 -16.478 1.00 71.56 71 LYS A N 1
ATOM 550 C CA . LYS A 1 71 ? 11.874 -10.988 -16.926 1.00 71.56 71 LYS A CA 1
ATOM 551 C C . LYS A 1 71 ? 10.450 -10.952 -16.367 1.00 71.56 71 LYS A C 1
ATOM 553 O O . LYS A 1 71 ? 10.222 -10.751 -15.178 1.00 71.56 71 LYS A O 1
ATOM 558 N N . LYS A 1 72 ? 9.465 -11.174 -17.245 1.00 66.00 72 LYS A N 1
ATOM 559 C CA . LYS A 1 72 ? 8.030 -11.102 -16.906 1.00 66.00 72 LYS A CA 1
ATOM 560 C C . LYS A 1 72 ? 7.509 -12.310 -16.120 1.00 66.00 72 LYS A C 1
ATOM 562 O O . LYS A 1 72 ? 6.568 -12.144 -15.346 1.00 66.00 72 LYS A O 1
ATOM 567 N N . ASN A 1 73 ? 8.084 -13.497 -16.318 1.00 74.38 73 ASN A N 1
ATOM 568 C CA . ASN A 1 73 ? 7.598 -14.746 -15.727 1.00 74.38 73 ASN A CA 1
ATOM 569 C C . ASN A 1 73 ? 8.521 -15.217 -14.605 1.00 74.38 73 ASN A C 1
ATOM 571 O O . ASN A 1 73 ? 9.732 -15.287 -14.788 1.00 74.38 73 ASN A O 1
ATOM 575 N N . ILE A 1 74 ? 7.959 -15.600 -13.460 1.00 71.81 74 ILE A N 1
ATOM 576 C CA . ILE A 1 74 ? 8.762 -16.083 -12.328 1.00 71.81 74 ILE A CA 1
ATOM 577 C C . ILE A 1 74 ? 9.535 -17.367 -12.670 1.00 71.81 74 ILE A C 1
ATOM 579 O O . ILE A 1 74 ? 10.679 -17.521 -12.258 1.00 71.81 74 ILE A O 1
ATOM 583 N N . SER A 1 75 ? 8.967 -18.204 -13.546 1.00 76.25 75 SER A N 1
ATOM 584 C CA . SER A 1 75 ? 9.585 -19.426 -14.078 1.00 76.25 75 SER A CA 1
ATOM 585 C C . SER A 1 75 ? 10.869 -19.195 -14.876 1.00 76.25 75 SER A C 1
ATOM 587 O O . SER A 1 75 ? 11.534 -20.146 -15.248 1.00 76.25 75 SER A O 1
ATOM 589 N N . SER A 1 76 ? 11.202 -17.945 -15.201 1.00 75.69 76 SER A N 1
ATOM 590 C CA . SER A 1 76 ? 12.415 -17.611 -15.952 1.00 75.69 76 SER A CA 1
ATOM 591 C C . SER A 1 76 ? 13.600 -17.212 -15.062 1.00 75.69 76 SER A C 1
ATOM 593 O O . SER A 1 76 ? 14.662 -16.853 -15.578 1.00 75.69 76 SER A O 1
ATOM 595 N N . TYR A 1 77 ? 13.414 -17.258 -13.739 1.00 66.25 77 TYR A N 1
ATOM 596 C CA . TYR A 1 77 ? 14.454 -17.128 -12.710 1.00 66.25 77 TYR A CA 1
ATOM 597 C C . TYR A 1 77 ? 14.798 -18.464 -12.032 1.00 66.25 77 TYR A C 1
ATOM 599 O O . TYR A 1 77 ? 15.650 -18.487 -11.148 1.00 66.25 77 TYR A O 1
ATOM 607 N N . THR A 1 78 ? 14.113 -19.539 -12.424 1.00 58.91 78 THR A N 1
ATOM 608 C CA . THR A 1 78 ? 14.371 -20.930 -12.023 1.00 58.91 78 THR A CA 1
ATOM 609 C C . THR A 1 78 ? 15.182 -21.616 -13.110 1.00 58.91 78 THR A C 1
ATOM 611 O O . THR A 1 78 ? 16.015 -22.469 -12.747 1.00 58.91 78 THR A O 1
#

Radius of gyration: 13.72 Å; chains: 1; bounding box: 29×36×30 Å

pLDDT: mean 90.66, std 9.0, range [58.91, 97.81]

Foldseek 3Di:
DAEEEEPLVDDVNVVVVVVCVVVVGHYAYEDCDDDPVDPRYDHDPPDPVRVVVVDDPPYHYHYPDDDPPPDDDPVVVD